Protein AF-A0A368Z0M5-F1 (afdb_monomer)

Solvent-accessible surface area (backbone atoms only — not comparable to full-atom values): 7462 Å² total; per-residue (Å²): 125,70,68,62,60,53,53,53,51,53,52,51,50,52,51,50,52,51,49,65,53,48,52,58,53,52,51,50,51,52,52,53,52,49,54,53,50,54,50,50,56,51,53,51,51,53,48,53,52,48,49,52,54,50,53,50,49,50,53,33,58,79,66,77,46,91,76,70,49,65,49,74,48,74,83,47,103,89,42,45,30,50,32,40,46,48,77,50,71,60,94,88,40,57,28,38,40,39,37,36,32,38,79,51,68,77,20,41,34,40,40,37,33,27,34,66,90,77,69,44,76,76,46,77,47,80,46,78,43,68,79,77,128

Structure (mmCIF, N/CA/C/O backbone):
data_AF-A0A368Z0M5-F1
#
_entry.id   AF-A0A368Z0M5-F1
#
loop_
_atom_site.group_PDB
_atom_site.id
_atom_site.type_symbol
_atom_site.label_atom_id
_atom_site.label_alt_id
_atom_site.label_comp_id
_atom_site.label_asym_id
_atom_site.label_entity_id
_atom_site.label_seq_id
_atom_site.pdbx_PDB_ins_code
_atom_site.Cartn_x
_atom_site.Cartn_y
_atom_site.Cartn_z
_atom_site.occupancy
_atom_site.B_iso_or_equiv
_atom_site.auth_seq_id
_atom_site.auth_comp_id
_atom_site.auth_asym_id
_atom_site.auth_atom_id
_atom_site.pdbx_PDB_model_num
ATOM 1 N N . MET A 1 1 ? 28.189 7.646 -65.356 1.00 50.59 1 MET A N 1
ATOM 2 C CA . MET A 1 1 ? 27.687 6.547 -64.498 1.00 50.59 1 MET A CA 1
ATOM 3 C C . MET A 1 1 ? 28.104 6.630 -63.019 1.00 50.59 1 MET A C 1
ATOM 5 O O . MET A 1 1 ? 27.429 6.022 -62.208 1.00 50.59 1 MET A O 1
ATOM 9 N N . HIS A 1 2 ? 29.118 7.406 -62.601 1.00 53.22 2 HIS A N 1
ATOM 10 C CA . HIS A 1 2 ? 29.556 7.427 -61.185 1.00 53.22 2 HIS A CA 1
ATOM 11 C C . HIS A 1 2 ? 28.715 8.249 -60.190 1.00 53.22 2 HIS A C 1
ATOM 13 O O . HIS A 1 2 ? 28.791 7.988 -58.994 1.00 53.22 2 HIS A O 1
ATOM 19 N N . ARG A 1 3 ? 27.880 9.202 -60.633 1.00 57.91 3 ARG A N 1
ATOM 20 C CA . ARG A 1 3 ? 27.069 10.015 -59.700 1.00 57.91 3 ARG A CA 1
ATOM 21 C C . ARG A 1 3 ? 26.007 9.195 -58.954 1.00 57.91 3 ARG A C 1
ATOM 23 O O . ARG A 1 3 ? 25.808 9.423 -57.771 1.00 57.91 3 ARG A O 1
ATOM 30 N N . GLN A 1 4 ? 25.371 8.220 -59.608 1.00 63.19 4 GLN A N 1
ATOM 31 C CA . GLN A 1 4 ? 24.288 7.424 -59.007 1.00 63.19 4 GLN A CA 1
ATOM 32 C C . GLN A 1 4 ? 24.765 6.533 -57.850 1.00 63.19 4 GLN A C 1
ATOM 34 O O . GLN A 1 4 ? 24.078 6.438 -56.839 1.00 63.19 4 GLN A O 1
ATOM 39 N N . TYR A 1 5 ? 25.967 5.957 -57.946 1.00 68.12 5 TYR A N 1
ATOM 40 C CA . TYR A 1 5 ? 26.545 5.143 -56.869 1.00 68.12 5 TYR A CA 1
ATOM 41 C C . TYR A 1 5 ? 26.839 5.962 -55.603 1.00 68.12 5 TYR A C 1
ATOM 43 O O . TYR A 1 5 ? 26.616 5.473 -54.499 1.00 68.12 5 TYR A O 1
ATOM 51 N N . GLY A 1 6 ? 27.264 7.223 -55.750 1.00 72.44 6 GLY A N 1
ATOM 52 C CA . GLY A 1 6 ? 27.473 8.131 -54.616 1.00 72.44 6 GLY A CA 1
ATOM 53 C C . GLY A 1 6 ? 26.173 8.482 -53.885 1.00 72.44 6 GLY A C 1
ATOM 54 O O . GLY A 1 6 ? 26.139 8.460 -52.658 1.00 72.44 6 GLY A O 1
ATOM 55 N N . TYR A 1 7 ? 25.083 8.725 -54.622 1.00 80.56 7 TYR A N 1
ATOM 56 C CA . TYR A 1 7 ? 23.766 8.973 -54.020 1.00 80.56 7 TYR A CA 1
ATOM 57 C C . TYR A 1 7 ? 23.233 7.759 -53.254 1.00 80.56 7 TYR A C 1
ATOM 59 O O . TYR A 1 7 ? 22.725 7.919 -52.147 1.00 80.56 7 TYR A O 1
ATOM 67 N N . ILE A 1 8 ? 23.395 6.552 -53.803 1.00 84.62 8 ILE A N 1
ATOM 68 C CA . ILE A 1 8 ? 22.998 5.305 -53.130 1.00 84.62 8 ILE A CA 1
ATOM 69 C C . ILE A 1 8 ? 23.793 5.120 -51.829 1.00 84.62 8 ILE A C 1
ATOM 71 O O . ILE A 1 8 ? 23.231 4.737 -50.805 1.00 84.62 8 ILE A O 1
ATOM 75 N N . LEU A 1 9 ? 25.089 5.440 -51.844 1.00 84.12 9 LEU A N 1
ATOM 76 C CA . LEU A 1 9 ? 25.955 5.308 -50.674 1.00 84.12 9 LEU A CA 1
ATOM 77 C C . LEU A 1 9 ? 25.585 6.300 -49.559 1.00 84.12 9 LEU A C 1
ATOM 79 O O . LEU A 1 9 ? 25.481 5.906 -48.399 1.00 84.12 9 LEU A O 1
ATOM 83 N N . ILE A 1 10 ? 25.315 7.561 -49.913 1.00 88.00 10 ILE A N 1
ATOM 84 C CA . ILE A 1 10 ? 24.862 8.595 -48.968 1.00 88.00 10 ILE A CA 1
ATOM 85 C C . ILE A 1 10 ? 23.501 8.222 -48.368 1.00 88.00 10 ILE A C 1
ATOM 87 O O . ILE A 1 10 ? 23.299 8.353 -47.162 1.00 88.00 10 ILE A O 1
ATOM 91 N N . PHE A 1 11 ? 22.577 7.723 -49.191 1.00 89.38 11 PHE A N 1
ATOM 92 C CA . PHE A 1 11 ? 21.252 7.309 -48.738 1.00 89.38 11 PHE A CA 1
ATOM 93 C C . PHE A 1 11 ? 21.323 6.128 -47.761 1.00 89.38 11 PHE A C 1
ATOM 95 O O . PHE A 1 11 ? 20.697 6.161 -46.703 1.00 89.38 11 PHE A O 1
ATOM 102 N N . ASN A 1 12 ? 22.156 5.126 -48.057 1.00 89.25 12 ASN A N 1
ATOM 103 C CA . ASN A 1 12 ? 22.379 3.999 -47.154 1.00 89.25 12 ASN A CA 1
ATOM 104 C C . ASN A 1 12 ? 23.042 4.431 -45.841 1.00 89.25 12 ASN A C 1
ATOM 106 O O . ASN A 1 12 ? 22.636 3.960 -44.782 1.00 89.25 12 ASN A O 1
ATOM 110 N N . MET A 1 13 ? 24.012 5.352 -45.877 1.00 88.38 13 MET A N 1
ATOM 111 C CA . MET A 1 13 ? 24.599 5.909 -44.654 1.00 88.38 13 MET A CA 1
ATOM 112 C C . MET A 1 13 ? 23.560 6.643 -43.807 1.00 88.38 13 MET A C 1
ATOM 114 O O . MET A 1 13 ? 23.492 6.401 -42.606 1.00 88.38 13 MET A O 1
ATOM 118 N N . LEU A 1 14 ? 22.714 7.475 -44.422 1.00 90.06 14 LEU A N 1
ATOM 119 C CA . LEU A 1 14 ? 21.628 8.156 -43.717 1.00 90.06 14 LEU A CA 1
ATOM 120 C C . LEU A 1 14 ? 20.680 7.161 -43.049 1.00 90.06 14 LEU A C 1
ATOM 122 O O . LEU A 1 14 ? 20.372 7.325 -41.872 1.00 90.06 14 LEU A O 1
ATOM 126 N N . ILE A 1 15 ? 20.265 6.110 -43.761 1.00 89.56 15 ILE A N 1
ATOM 127 C CA . ILE A 1 15 ? 19.397 5.065 -43.204 1.00 89.56 15 ILE A CA 1
ATOM 128 C C . ILE A 1 15 ? 20.078 4.351 -42.036 1.00 89.56 15 ILE A C 1
ATOM 130 O O . ILE A 1 15 ? 19.459 4.183 -40.988 1.00 89.56 15 ILE A O 1
ATOM 134 N N . ILE A 1 16 ? 21.345 3.953 -42.180 1.00 90.62 16 ILE A N 1
ATOM 135 C CA . ILE A 1 16 ? 22.084 3.252 -41.121 1.00 90.62 16 ILE A CA 1
ATOM 136 C C . ILE A 1 16 ? 22.252 4.154 -39.893 1.00 90.62 16 ILE A C 1
ATOM 138 O O . ILE A 1 16 ? 22.058 3.691 -38.772 1.00 90.62 16 ILE A O 1
ATOM 142 N N . SER A 1 17 ? 22.547 5.442 -40.078 1.00 88.94 17 SER A N 1
ATOM 143 C CA . SER A 1 17 ? 22.624 6.410 -38.980 1.00 88.94 17 SER A CA 1
ATOM 144 C C . SER A 1 17 ? 21.270 6.623 -38.301 1.00 88.94 17 SER A C 1
ATOM 146 O O . SER A 1 17 ? 21.202 6.638 -37.073 1.00 88.94 17 SER A O 1
ATOM 148 N N . LEU A 1 18 ? 20.183 6.725 -39.072 1.00 87.25 18 LEU A N 1
ATOM 149 C CA . LEU A 1 18 ? 18.823 6.820 -38.538 1.00 87.25 18 LEU A CA 1
ATOM 150 C C . LEU A 1 18 ? 18.457 5.577 -37.724 1.00 87.25 18 LEU A C 1
ATOM 152 O O . LEU A 1 18 ? 17.999 5.710 -36.593 1.00 87.25 18 LEU A O 1
ATOM 156 N N . LEU A 1 19 ? 18.719 4.378 -38.246 1.00 90.00 19 LEU A N 1
ATOM 157 C CA . LEU A 1 19 ? 18.493 3.122 -37.528 1.00 90.00 19 LEU A CA 1
ATOM 158 C C . LEU A 1 19 ? 19.359 3.028 -36.265 1.00 90.00 19 LEU A C 1
ATOM 160 O O . LEU A 1 19 ? 18.863 2.638 -35.208 1.00 90.00 19 LEU A O 1
ATOM 164 N N . GLY A 1 20 ? 20.624 3.443 -36.355 1.00 88.44 20 GLY A N 1
ATOM 165 C CA . GLY A 1 20 ? 21.572 3.446 -35.243 1.00 88.44 20 GLY A CA 1
ATOM 166 C C . GLY A 1 20 ? 21.165 4.359 -34.085 1.00 88.44 20 GLY A C 1
ATOM 167 O O . GLY A 1 20 ? 21.506 4.065 -32.946 1.00 88.44 20 GLY A O 1
ATOM 168 N N . ILE A 1 21 ? 20.403 5.423 -34.347 1.00 89.69 21 ILE A N 1
ATOM 169 C CA . ILE A 1 21 ? 19.855 6.312 -33.310 1.00 89.69 21 ILE A CA 1
ATOM 170 C C . ILE A 1 21 ? 18.486 5.814 -32.834 1.00 89.69 21 ILE A C 1
ATOM 172 O O . ILE A 1 21 ? 18.199 5.812 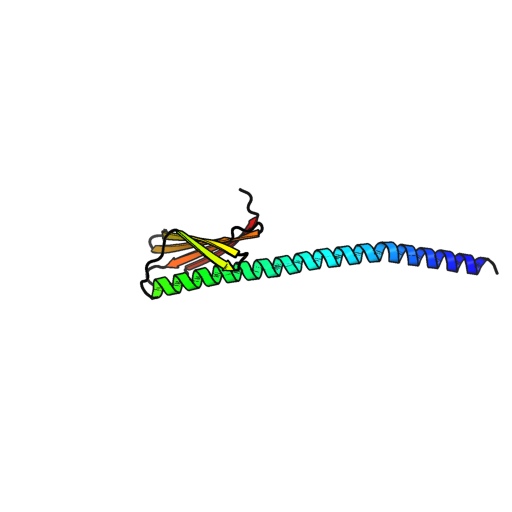-31.637 1.00 89.69 21 ILE A O 1
ATOM 176 N N . PHE A 1 22 ? 17.635 5.365 -33.756 1.00 93.25 22 PHE A N 1
ATOM 177 C CA . PHE A 1 22 ? 16.252 5.016 -33.446 1.00 93.25 22 PHE A CA 1
ATOM 178 C C . PHE A 1 22 ? 16.140 3.742 -32.600 1.00 93.25 22 PHE A C 1
ATOM 180 O O . PHE A 1 22 ? 15.327 3.689 -31.678 1.00 93.25 22 PHE A O 1
ATOM 187 N N . ILE A 1 23 ? 16.979 2.732 -32.860 1.00 88.44 23 ILE A N 1
ATOM 188 C CA . ILE A 1 23 ? 16.951 1.460 -32.122 1.00 88.44 23 ILE A CA 1
ATOM 189 C C . ILE A 1 23 ?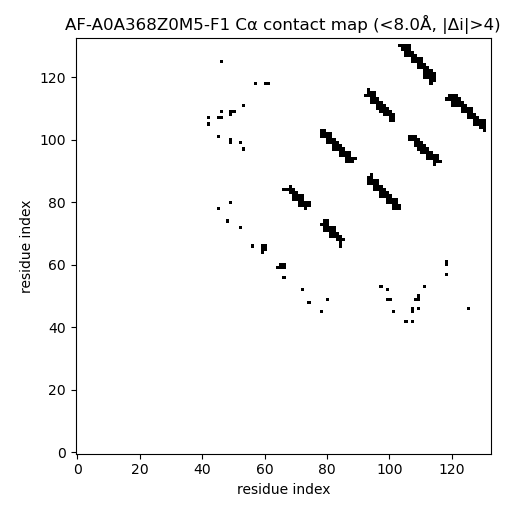 17.284 1.661 -30.628 1.00 88.44 23 ILE A C 1
ATOM 191 O O . ILE A 1 23 ? 16.487 1.220 -29.796 1.00 88.44 23 ILE A O 1
ATOM 195 N N . PRO A 1 24 ? 18.380 2.350 -30.239 1.00 90.06 24 PRO A N 1
ATOM 196 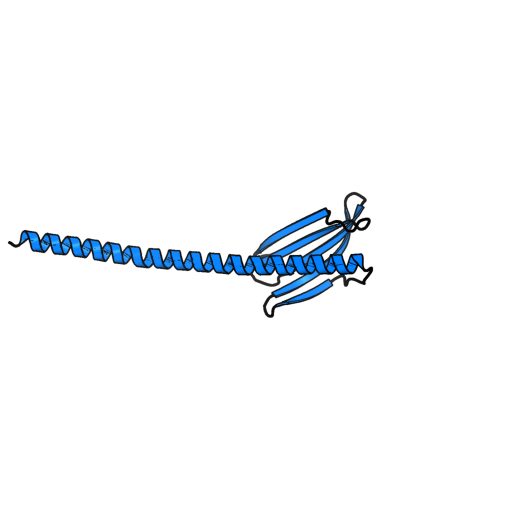C CA . PRO A 1 24 ? 18.657 2.646 -28.832 1.00 90.06 24 PRO A CA 1
ATOM 197 C C . PRO A 1 24 ? 17.557 3.456 -28.146 1.00 90.06 24 PRO A C 1
ATOM 199 O O . PRO A 1 24 ? 17.204 3.160 -27.005 1.00 90.06 24 PRO A O 1
ATOM 202 N N . VAL A 1 25 ? 16.984 4.446 -28.837 1.00 91.44 25 VAL A N 1
ATOM 203 C CA . VAL A 1 25 ? 15.893 5.272 -28.293 1.00 91.44 25 VAL A CA 1
ATOM 204 C C . VAL A 1 25 ? 14.647 4.424 -28.032 1.00 91.44 25 VAL A C 1
ATOM 206 O O . VAL A 1 25 ? 14.044 4.516 -26.962 1.00 91.44 25 VAL A O 1
ATOM 209 N N . LEU A 1 26 ? 14.286 3.543 -28.968 1.00 91.81 26 LEU A N 1
ATOM 210 C CA . LEU A 1 26 ? 13.155 2.633 -28.805 1.00 91.81 26 LEU A CA 1
ATOM 211 C C . LEU A 1 26 ? 13.388 1.646 -27.650 1.00 91.81 26 LEU A C 1
ATOM 213 O O . LEU A 1 26 ? 12.485 1.409 -26.845 1.00 91.81 26 LEU A O 1
ATOM 217 N N . ALA A 1 27 ? 14.606 1.110 -27.529 1.00 89.94 27 ALA A N 1
ATOM 218 C CA . ALA A 1 27 ? 14.982 0.215 -26.439 1.00 89.94 27 ALA A CA 1
ATOM 219 C C . ALA A 1 27 ? 14.887 0.907 -25.067 1.00 89.94 27 ALA A C 1
ATOM 221 O O . ALA A 1 27 ? 14.330 0.333 -24.130 1.00 89.94 27 ALA A O 1
ATOM 222 N N . GLN A 1 28 ? 15.361 2.153 -24.956 1.00 89.69 28 GLN A N 1
ATOM 223 C CA . GLN A 1 28 ? 15.236 2.947 -23.731 1.00 89.69 28 GLN A CA 1
ATOM 224 C C . GLN A 1 28 ? 13.773 3.217 -23.370 1.00 89.69 28 GLN A C 1
ATOM 226 O O . GLN A 1 28 ? 13.389 3.035 -22.215 1.00 89.69 28 GLN A O 1
ATOM 231 N N . ASN A 1 29 ? 12.941 3.588 -24.345 1.00 91.19 29 ASN A N 1
ATOM 232 C CA . ASN A 1 29 ? 11.521 3.839 -24.106 1.00 91.19 29 ASN A CA 1
ATOM 233 C C . ASN A 1 29 ? 10.803 2.574 -23.600 1.00 91.19 29 ASN A C 1
ATOM 235 O O . ASN A 1 29 ? 10.093 2.610 -22.596 1.00 91.19 29 ASN A O 1
ATOM 239 N N . ASN A 1 30 ? 11.055 1.424 -24.231 1.00 89.31 30 ASN A N 1
ATOM 240 C CA . ASN A 1 30 ? 10.490 0.145 -23.794 1.00 89.31 30 ASN A CA 1
ATOM 241 C C . ASN A 1 30 ? 10.948 -0.244 -22.384 1.00 89.31 30 ASN A C 1
ATOM 243 O O . ASN A 1 30 ? 10.135 -0.703 -21.583 1.00 89.31 30 ASN A O 1
ATOM 247 N N . TYR A 1 31 ? 12.223 -0.023 -22.054 1.00 90.00 31 TYR A N 1
ATOM 248 C CA . TYR A 1 31 ? 12.742 -0.277 -20.711 1.00 90.00 31 TYR A CA 1
ATOM 249 C C . TYR A 1 31 ? 12.057 0.599 -19.652 1.00 90.00 31 TYR A C 1
ATOM 251 O O . TYR A 1 31 ? 11.621 0.089 -18.619 1.00 90.00 31 TYR A O 1
ATOM 259 N N . ILE A 1 32 ? 11.904 1.900 -19.917 1.00 87.81 32 ILE A N 1
ATOM 260 C CA . ILE A 1 32 ? 11.206 2.828 -19.016 1.00 87.81 32 ILE A CA 1
ATOM 261 C C . ILE A 1 32 ? 9.750 2.390 -18.829 1.00 87.81 32 ILE A C 1
ATOM 263 O O . ILE A 1 32 ? 9.285 2.272 -17.695 1.00 87.81 32 ILE A O 1
ATOM 267 N N . ASN A 1 33 ? 9.046 2.079 -19.919 1.00 83.62 33 ASN A N 1
ATOM 268 C CA . ASN A 1 33 ? 7.653 1.636 -19.864 1.00 83.62 33 ASN A CA 1
ATOM 269 C C . ASN A 1 33 ? 7.491 0.333 -19.076 1.00 83.62 33 ASN A C 1
ATOM 271 O O . ASN A 1 33 ? 6.567 0.213 -18.271 1.00 83.62 33 ASN A O 1
ATOM 275 N N . TYR A 1 34 ? 8.414 -0.616 -19.242 1.00 85.25 34 TYR A N 1
ATOM 276 C CA . TYR A 1 34 ? 8.426 -1.848 -18.462 1.00 85.25 34 TYR A CA 1
ATOM 277 C C . TYR A 1 34 ? 8.595 -1.575 -16.961 1.00 85.25 34 TYR A C 1
ATOM 279 O O . TYR A 1 34 ? 7.829 -2.096 -16.150 1.00 85.25 34 TYR A O 1
ATOM 287 N N . GLN A 1 35 ? 9.547 -0.716 -16.581 1.00 78.00 35 GLN A N 1
ATOM 288 C CA . GLN A 1 35 ? 9.751 -0.351 -15.176 1.00 78.00 35 GLN A CA 1
ATOM 289 C C . GLN A 1 35 ? 8.528 0.362 -14.586 1.00 78.00 35 GLN A C 1
ATOM 291 O O . GLN A 1 35 ? 8.109 0.056 -13.470 1.00 78.00 35 GLN A O 1
ATOM 296 N N . LEU A 1 36 ? 7.906 1.267 -15.346 1.00 72.69 36 LEU A N 1
ATOM 297 C CA . LEU A 1 36 ? 6.675 1.944 -14.935 1.00 72.69 36 LEU A CA 1
ATOM 298 C C . LEU A 1 36 ? 5.519 0.959 -14.735 1.00 72.69 36 LEU A C 1
ATOM 300 O O . LEU A 1 36 ? 4.813 1.054 -13.731 1.00 72.69 36 LEU A O 1
ATOM 304 N N . SER A 1 37 ? 5.335 0.008 -15.654 1.00 75.44 37 SER A N 1
ATOM 305 C CA . SER A 1 37 ? 4.302 -1.028 -15.534 1.00 75.44 37 SER A CA 1
ATOM 306 C C . SER A 1 37 ? 4.529 -1.888 -14.295 1.00 75.44 37 SER A C 1
ATOM 308 O O . SER A 1 37 ? 3.633 -2.035 -13.469 1.00 75.44 37 SER A O 1
ATOM 310 N N . LYS A 1 38 ? 5.758 -2.378 -14.105 1.00 74.31 38 LYS A N 1
ATOM 311 C CA . LYS A 1 38 ? 6.121 -3.192 -12.943 1.00 74.31 38 LYS A CA 1
ATOM 312 C C . LYS A 1 38 ? 5.863 -2.454 -11.627 1.00 74.31 38 LYS A C 1
ATOM 314 O O . LYS A 1 38 ? 5.333 -3.042 -10.687 1.00 74.31 38 LYS A O 1
ATOM 319 N N . ASN A 1 39 ? 6.205 -1.168 -11.561 1.00 72.25 39 ASN A N 1
ATOM 320 C CA . ASN A 1 39 ? 5.957 -0.353 -10.375 1.00 72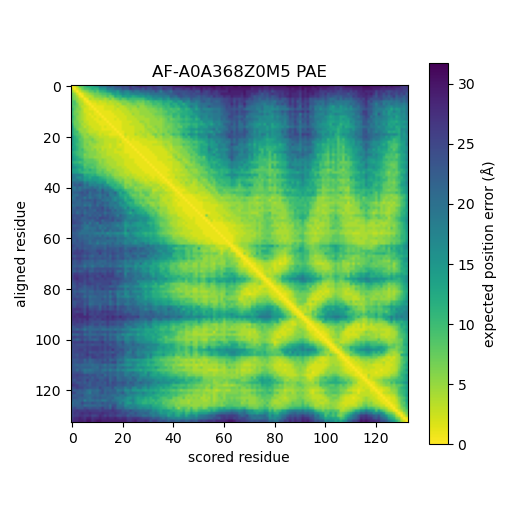.25 39 ASN A CA 1
ATOM 321 C C . ASN A 1 39 ? 4.458 -0.163 -10.114 1.00 72.25 39 ASN A C 1
ATOM 323 O O . ASN A 1 39 ? 4.039 -0.257 -8.963 1.00 72.25 39 ASN A O 1
ATOM 327 N N . LYS A 1 40 ? 3.640 0.035 -11.158 1.00 74.62 40 LYS A N 1
ATOM 328 C CA . LYS A 1 40 ? 2.176 0.105 -11.018 1.00 74.62 40 LYS A CA 1
ATOM 329 C C . LYS A 1 40 ? 1.601 -1.182 -10.430 1.00 74.62 40 LYS A C 1
ATOM 331 O O . LYS A 1 40 ? 0.813 -1.098 -9.492 1.00 74.62 40 LYS A O 1
ATOM 336 N N . ASP A 1 41 ? 2.030 -2.343 -10.918 1.00 75.00 41 ASP A N 1
ATOM 337 C CA . ASP A 1 41 ? 1.534 -3.643 -10.445 1.00 75.00 41 ASP A CA 1
ATOM 338 C C . ASP A 1 41 ? 1.949 -3.939 -9.000 1.00 75.00 41 ASP A C 1
ATOM 340 O O . ASP A 1 41 ? 1.205 -4.554 -8.236 1.00 75.00 41 ASP A O 1
ATOM 344 N N . ILE A 1 42 ? 3.154 -3.520 -8.603 1.00 71.50 42 ILE A N 1
ATOM 345 C CA . ILE A 1 42 ? 3.602 -3.614 -7.208 1.00 71.50 42 ILE A CA 1
ATOM 346 C C . ILE A 1 42 ? 2.736 -2.704 -6.336 1.00 71.50 42 ILE A C 1
ATOM 348 O O . ILE A 1 42 ? 2.139 -3.173 -5.373 1.00 71.50 42 ILE A O 1
ATOM 352 N N . SER A 1 43 ? 2.578 -1.435 -6.713 1.00 68.62 43 SER A N 1
ATOM 353 C CA . SER A 1 43 ? 1.787 -0.487 -5.927 1.00 68.62 43 SER A CA 1
ATOM 354 C C . SER A 1 43 ? 0.301 -0.845 -5.849 1.00 68.62 43 SER A C 1
ATOM 356 O O . SER A 1 43 ? -0.345 -0.521 -4.856 1.00 68.62 43 SER A O 1
ATOM 358 N N . ALA A 1 44 ? -0.266 -1.479 -6.878 1.00 75.31 44 ALA A N 1
ATOM 359 C CA . ALA A 1 44 ? -1.642 -1.968 -6.845 1.00 75.31 44 ALA A CA 1
ATOM 360 C C . ALA A 1 44 ? -1.807 -3.094 -5.813 1.00 75.31 44 ALA A C 1
ATOM 362 O O . ALA A 1 44 ? -2.733 -3.049 -5.006 1.00 75.31 44 ALA A O 1
ATOM 363 N N . ARG A 1 45 ? -0.869 -4.050 -5.782 1.00 75.44 45 ARG A N 1
ATOM 364 C CA . ARG A 1 45 ? -0.855 -5.135 -4.789 1.00 75.44 45 ARG A CA 1
ATOM 365 C C . ARG A 1 45 ? -0.676 -4.622 -3.364 1.00 75.44 45 ARG A C 1
ATOM 367 O O . ARG A 1 45 ? -1.351 -5.096 -2.462 1.00 75.44 45 ARG A O 1
ATOM 374 N N . GLU A 1 46 ? 0.192 -3.634 -3.162 1.00 72.44 46 GLU A N 1
ATOM 375 C CA . GLU A 1 46 ? 0.403 -3.026 -1.842 1.00 72.44 46 GLU A CA 1
ATOM 376 C C . GLU A 1 46 ? -0.841 -2.283 -1.338 1.00 72.44 46 GLU A C 1
ATOM 378 O O . GLU A 1 46 ? -1.177 -2.392 -0.160 1.00 72.44 46 GLU A O 1
ATOM 383 N N . ILE A 1 47 ? -1.555 -1.574 -2.223 1.00 76.50 47 ILE A N 1
ATOM 384 C CA . ILE A 1 47 ? -2.839 -0.953 -1.872 1.00 76.50 47 ILE A CA 1
ATOM 385 C C . ILE A 1 47 ? -3.856 -2.020 -1.485 1.00 76.50 47 ILE A C 1
ATOM 387 O O . ILE A 1 47 ? -4.436 -1.922 -0.411 1.00 76.50 47 ILE A O 1
ATOM 391 N N . GLN A 1 48 ? -4.038 -3.046 -2.317 1.00 78.56 48 GLN A N 1
ATOM 392 C CA . GLN A 1 48 ? -5.004 -4.112 -2.043 1.00 78.56 48 GLN A CA 1
ATOM 393 C C . GLN A 1 48 ? -4.706 -4.831 -0.723 1.00 78.56 48 GLN A C 1
ATOM 395 O O . GLN A 1 48 ? -5.620 -5.107 0.045 1.00 78.56 48 GLN A O 1
ATOM 400 N N . ALA A 1 49 ? -3.430 -5.083 -0.423 1.00 74.56 49 ALA A N 1
ATOM 401 C CA . ALA A 1 49 ? -3.015 -5.673 0.844 1.00 74.56 49 ALA A CA 1
ATOM 402 C C . ALA A 1 49 ? -3.375 -4.778 2.044 1.00 74.56 49 ALA A C 1
ATOM 404 O O . ALA A 1 49 ? -3.908 -5.264 3.041 1.00 74.56 49 ALA A O 1
ATOM 405 N N . ALA A 1 50 ? -3.118 -3.470 1.947 1.00 73.81 50 ALA A N 1
ATOM 406 C CA . ALA A 1 50 ? -3.472 -2.524 3.001 1.00 73.81 50 ALA A CA 1
ATOM 407 C C . ALA A 1 50 ? -4.996 -2.391 3.172 1.00 73.81 50 ALA A C 1
ATOM 409 O O . ALA A 1 50 ? -5.484 -2.318 4.298 1.00 73.81 50 ALA A O 1
ATOM 410 N N . GLU A 1 51 ? -5.751 -2.387 2.072 1.00 77.25 51 GLU A N 1
ATOM 411 C CA . GLU A 1 51 ? -7.216 -2.352 2.089 1.00 77.25 51 GLU A CA 1
ATOM 412 C C . GLU A 1 51 ? -7.810 -3.607 2.724 1.00 77.25 51 GLU A C 1
ATOM 414 O O . GLU A 1 51 ? -8.629 -3.474 3.630 1.00 77.25 51 GLU A O 1
ATOM 419 N N . GLY A 1 52 ? -7.330 -4.795 2.348 1.00 76.12 52 GLY A N 1
ATOM 420 C CA . GLY A 1 52 ? -7.746 -6.052 2.972 1.00 76.12 52 GLY A CA 1
ATOM 421 C C . GLY A 1 52 ? -7.441 -6.096 4.473 1.00 76.12 52 GLY A C 1
ATOM 422 O O . GLY A 1 52 ? -8.252 -6.583 5.255 1.00 76.12 52 GLY A O 1
ATOM 423 N N . GLY A 1 53 ? -6.317 -5.513 4.909 1.00 73.69 53 GLY A N 1
ATOM 424 C CA . GLY A 1 53 ? -6.020 -5.341 6.336 1.00 73.69 53 GLY A CA 1
ATOM 425 C C . GLY A 1 53 ? -7.022 -4.429 7.058 1.00 73.69 53 GLY A C 1
ATOM 426 O O . GLY A 1 53 ? -7.397 -4.704 8.196 1.00 73.69 53 GLY A O 1
ATOM 427 N N . GLY A 1 54 ? -7.487 -3.366 6.394 1.00 75.62 54 GLY A N 1
ATOM 428 C CA . GLY A 1 54 ? -8.519 -2.472 6.928 1.00 75.62 54 GLY A CA 1
ATOM 429 C C . GLY A 1 54 ? -9.891 -3.139 7.023 1.00 75.62 54 GLY A C 1
ATOM 430 O O . GLY A 1 54 ? -10.559 -3.012 8.046 1.00 75.62 54 GLY A O 1
ATOM 431 N N . GLU A 1 55 ? -10.287 -3.891 5.995 1.00 80.25 55 GLU A N 1
ATOM 432 C CA . GLU A 1 55 ? -11.527 -4.681 6.002 1.00 80.25 55 GLU A CA 1
ATOM 433 C C . GLU A 1 55 ? -11.511 -5.754 7.094 1.00 80.25 55 GLU A C 1
ATOM 435 O O . GLU A 1 55 ? -12.504 -5.938 7.793 1.00 80.25 55 GLU A O 1
ATOM 440 N N . TYR A 1 56 ? -10.370 -6.414 7.304 1.00 79.19 56 TYR A N 1
ATOM 441 C CA . TYR A 1 56 ? -10.215 -7.386 8.382 1.00 79.19 56 TYR A CA 1
ATOM 442 C C . TYR A 1 56 ? -10.420 -6.756 9.765 1.00 79.19 56 TYR A C 1
ATOM 444 O O . TYR A 1 56 ? -11.099 -7.331 1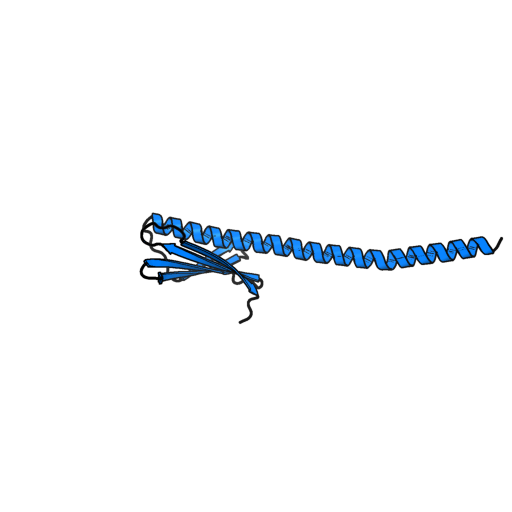0.611 1.00 79.19 56 TYR A O 1
ATOM 452 N N . ILE A 1 57 ? -9.888 -5.554 9.996 1.00 79.06 57 ILE A N 1
ATOM 453 C CA . ILE A 1 57 ? -10.133 -4.835 11.251 1.00 79.06 57 ILE A CA 1
ATOM 454 C C . ILE A 1 57 ? -11.592 -4.447 11.411 1.00 79.06 57 ILE A C 1
ATOM 456 O O . ILE A 1 57 ? -12.124 -4.578 12.509 1.00 79.06 57 ILE A O 1
ATOM 460 N N . LEU A 1 58 ? -12.236 -3.983 10.342 1.00 81.25 58 LEU A N 1
ATOM 461 C CA . LEU A 1 58 ? -13.656 -3.660 10.385 1.00 81.25 58 LEU A CA 1
ATOM 462 C C . LEU A 1 58 ? -14.469 -4.889 10.807 1.00 81.25 58 LEU A C 1
ATOM 464 O O . LEU A 1 58 ? -15.275 -4.803 11.724 1.00 81.25 58 LEU A O 1
ATOM 468 N N . TYR A 1 59 ? -14.168 -6.044 10.212 1.00 84.88 59 TYR A N 1
ATOM 469 C CA . TYR A 1 59 ? -14.771 -7.316 10.588 1.00 84.88 59 TYR A CA 1
ATOM 470 C C . TYR A 1 59 ? -14.526 -7.667 12.065 1.00 84.88 59 TYR A C 1
ATOM 472 O O . TYR A 1 59 ? -15.455 -8.080 12.754 1.00 84.88 59 TYR A O 1
ATOM 480 N N . LEU A 1 60 ? -13.302 -7.495 12.581 1.00 83.88 60 LEU A N 1
ATOM 481 C CA . LEU A 1 60 ? -13.016 -7.749 13.999 1.00 83.88 60 LEU A CA 1
ATOM 482 C C . LEU A 1 60 ? -13.830 -6.829 14.919 1.00 83.88 60 LEU A C 1
ATOM 484 O O . LEU A 1 60 ? -14.377 -7.304 15.911 1.00 83.88 60 LEU A O 1
ATOM 488 N N . LEU A 1 61 ? -13.947 -5.544 14.570 1.00 82.31 61 LEU A N 1
ATOM 489 C CA . LEU A 1 61 ? -14.744 -4.570 15.319 1.00 82.31 61 LEU A CA 1
ATOM 490 C C . LEU A 1 61 ? -16.237 -4.904 15.297 1.00 82.31 61 LEU A C 1
ATOM 492 O O . LEU A 1 61 ? -16.891 -4.817 16.328 1.00 82.31 61 LEU A O 1
ATOM 496 N N . GLU A 1 62 ? -16.778 -5.303 14.145 1.00 84.38 62 GLU A N 1
ATOM 497 C CA . GLU A 1 62 ? -18.190 -5.685 14.009 1.00 84.38 62 GLU A CA 1
ATOM 498 C C . GLU A 1 62 ? -18.555 -6.934 14.824 1.00 84.38 62 GLU A C 1
ATOM 500 O O . GLU A 1 62 ? -19.714 -7.104 15.197 1.00 84.38 62 GLU A O 1
ATOM 505 N N . ASN A 1 63 ? -17.579 -7.800 15.109 1.00 85.75 63 ASN A N 1
ATOM 506 C CA . ASN A 1 63 ? -17.765 -9.027 15.885 1.00 85.75 63 ASN A CA 1
ATOM 507 C C . ASN A 1 63 ? -17.315 -8.899 17.355 1.00 85.75 63 ASN A C 1
ATOM 509 O O . ASN A 1 63 ? -17.205 -9.921 18.032 1.00 85.75 63 ASN A O 1
ATOM 513 N N . ASP A 1 64 ? -17.034 -7.683 17.843 1.00 79.69 64 ASP A N 1
ATOM 514 C CA . ASP A 1 64 ? -16.531 -7.415 19.203 1.00 79.69 64 ASP A CA 1
ATOM 515 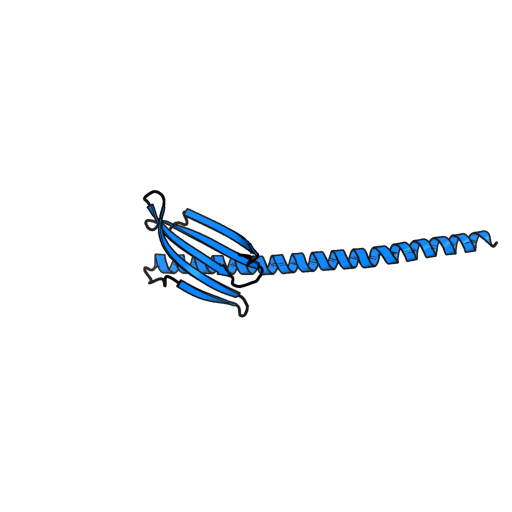C C . ASP A 1 64 ? -15.278 -8.243 19.576 1.00 79.69 64 ASP A C 1
ATOM 517 O O . ASP A 1 64 ? -15.080 -8.657 20.721 1.00 79.69 64 ASP A O 1
ATOM 521 N N . LEU A 1 65 ? -14.403 -8.500 18.598 1.00 81.25 65 LEU A N 1
ATOM 522 C CA . LEU A 1 65 ? -13.162 -9.245 18.801 1.00 81.25 65 LEU A CA 1
ATOM 523 C C . LEU A 1 65 ? -12.021 -8.314 19.228 1.00 81.25 65 LEU A C 1
ATOM 525 O O . LEU A 1 65 ? -11.890 -7.188 18.748 1.00 81.25 65 LEU A O 1
ATOM 529 N N . GLU A 1 66 ? -11.151 -8.800 20.118 1.00 75.75 66 GLU A N 1
ATOM 530 C CA . GLU A 1 66 ? -9.997 -8.028 20.581 1.00 75.75 66 GLU A CA 1
ATOM 531 C C . GLU A 1 66 ? -9.008 -7.744 19.444 1.00 75.75 66 GLU A C 1
ATOM 533 O O . GLU A 1 66 ? -8.546 -8.645 18.739 1.00 75.75 66 GLU A O 1
ATOM 538 N N . ILE A 1 67 ? -8.626 -6.472 19.311 1.00 76.94 67 ILE A N 1
ATOM 539 C CA . ILE A 1 67 ? -7.643 -6.013 18.329 1.00 76.94 67 ILE A CA 1
ATOM 540 C C . ILE A 1 67 ? -6.351 -5.664 19.053 1.00 76.94 67 ILE A C 1
ATOM 542 O O . ILE A 1 67 ? -6.320 -4.818 19.951 1.00 76.94 67 ILE A O 1
ATOM 546 N N . GLN A 1 68 ? -5.254 -6.295 18.640 1.00 78.88 68 GLN A N 1
ATOM 547 C CA . GLN A 1 68 ? -3.934 -5.923 19.130 1.00 78.88 68 GLN A CA 1
ATOM 548 C C . GLN A 1 68 ? -3.575 -4.518 18.644 1.00 78.88 68 GLN A C 1
ATOM 550 O O . GLN A 1 68 ? -3.681 -4.209 17.459 1.00 78.88 68 GLN A O 1
ATOM 555 N N . LYS A 1 69 ? -3.092 -3.670 19.560 1.00 77.94 69 LYS A N 1
ATOM 556 C CA . LYS A 1 69 ? -2.702 -2.289 19.235 1.00 77.94 69 LYS A CA 1
ATOM 557 C C . LYS A 1 69 ? -1.597 -2.201 18.191 1.00 77.94 69 LYS A C 1
ATOM 559 O O . LYS A 1 69 ? -1.576 -1.251 17.426 1.00 77.94 69 LYS A O 1
ATOM 564 N N . ASN A 1 70 ? -0.671 -3.153 18.171 1.00 80.69 70 ASN A N 1
ATOM 565 C CA . ASN A 1 70 ? 0.390 -3.218 17.174 1.00 80.69 70 ASN A CA 1
ATOM 566 C C . ASN A 1 70 ? 0.546 -4.665 16.732 1.00 80.69 70 ASN A C 1
ATOM 568 O O . ASN A 1 70 ? 0.705 -5.545 17.577 1.00 80.69 70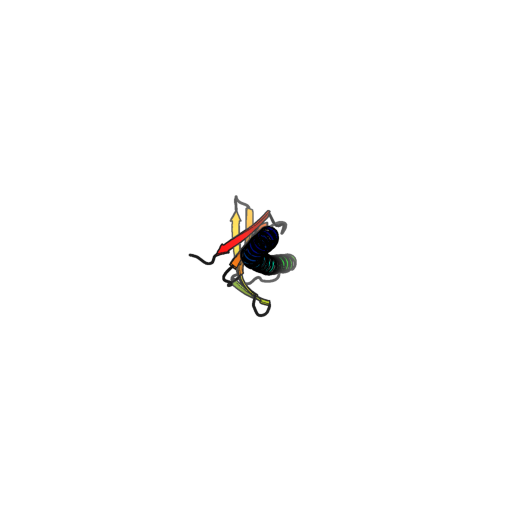 ASN A O 1
ATOM 572 N N . PHE A 1 71 ? 0.527 -4.901 15.428 1.00 79.06 71 PHE A N 1
ATOM 573 C CA . PHE A 1 71 ? 0.725 -6.226 14.859 1.00 79.06 71 PHE A CA 1
ATOM 574 C C . PHE A 1 71 ? 1.373 -6.118 13.483 1.00 79.06 71 PHE A C 1
ATOM 576 O O . PHE A 1 71 ? 1.225 -5.114 12.787 1.00 79.06 71 PHE A O 1
ATOM 583 N N . SER A 1 72 ? 2.093 -7.162 13.085 1.00 78.19 72 SER A N 1
ATOM 584 C CA . SER A 1 72 ? 2.598 -7.291 11.724 1.00 78.19 72 SER A CA 1
ATOM 585 C C . SER A 1 72 ? 1.763 -8.315 10.964 1.00 78.19 72 SER A C 1
ATOM 587 O O . SER A 1 72 ? 1.529 -9.430 11.430 1.00 78.19 72 SER A O 1
ATOM 589 N N . LEU A 1 73 ? 1.286 -7.929 9.784 1.00 73.56 73 LEU A N 1
ATOM 590 C CA . LEU A 1 73 ? 0.536 -8.801 8.891 1.00 73.56 73 LEU A CA 1
ATOM 591 C C . LEU A 1 73 ? 1.421 -9.150 7.696 1.00 73.56 73 LEU A C 1
ATOM 593 O O . LEU A 1 73 ? 1.861 -8.271 6.955 1.00 73.56 73 LEU A O 1
ATOM 597 N N . THR A 1 74 ? 1.680 -10.438 7.491 1.00 74.25 74 THR A N 1
ATOM 598 C CA . THR A 1 74 ? 2.361 -10.910 6.279 1.00 74.25 74 THR A CA 1
ATOM 599 C C . THR A 1 74 ? 1.301 -11.347 5.280 1.00 74.25 74 THR A C 1
ATOM 601 O O . THR A 1 74 ? 0.662 -12.377 5.476 1.00 74.25 74 THR A O 1
ATOM 604 N N . VAL A 1 75 ? 1.089 -10.547 4.235 1.00 69.19 75 VAL A N 1
ATOM 605 C CA . VAL A 1 75 ? 0.060 -10.815 3.210 1.00 69.19 75 VAL A CA 1
ATOM 606 C C . VAL A 1 75 ? 0.618 -11.692 2.088 1.00 69.19 75 VAL A C 1
ATOM 608 O O . VAL A 1 75 ? -0.088 -12.525 1.530 1.00 69.19 75 VAL A O 1
ATOM 611 N N . ASP A 1 76 ? 1.906 -11.536 1.783 1.00 68.31 76 ASP A N 1
ATOM 612 C CA . ASP A 1 76 ? 2.645 -12.335 0.804 1.00 68.31 76 ASP A CA 1
ATOM 613 C C . ASP A 1 76 ? 4.105 -12.469 1.272 1.00 68.31 76 ASP A C 1
ATOM 615 O O . ASP A 1 76 ? 4.563 -11.686 2.105 1.00 68.31 76 ASP A O 1
ATOM 619 N N . LYS A 1 77 ? 4.876 -13.411 0.713 1.00 66.44 77 LYS A N 1
ATOM 620 C CA . LYS A 1 77 ? 6.290 -13.666 1.063 1.00 66.44 77 LYS A CA 1
ATOM 621 C C . LYS A 1 77 ? 7.172 -12.412 1.032 1.00 66.44 77 LYS A C 1
ATOM 623 O O . LYS A 1 77 ? 8.203 -12.383 1.695 1.00 66.44 77 LYS A O 1
ATOM 628 N N . ASN A 1 78 ? 6.769 -11.399 0.265 1.00 66.62 78 ASN A N 1
ATOM 629 C CA . ASN A 1 78 ? 7.506 -10.152 0.073 1.00 66.62 78 ASN A CA 1
ATOM 630 C C . ASN A 1 78 ? 6.771 -8.905 0.604 1.00 66.62 78 ASN A C 1
ATOM 632 O O . ASN A 1 78 ? 7.286 -7.801 0.434 1.00 66.62 78 ASN A O 1
ATOM 636 N N . ILE A 1 79 ? 5.574 -9.050 1.188 1.00 68.44 79 ILE A N 1
ATOM 637 C CA . ILE A 1 79 ? 4.754 -7.927 1.666 1.00 68.44 79 ILE A CA 1
ATOM 638 C C . ILE A 1 79 ? 4.459 -8.134 3.149 1.00 68.44 79 ILE A C 1
ATOM 640 O O . ILE A 1 79 ? 3.601 -8.939 3.523 1.00 68.44 79 ILE A O 1
ATOM 644 N N . SER A 1 80 ? 5.169 -7.372 3.978 1.00 73.38 80 SER A N 1
ATOM 645 C CA . SER A 1 80 ? 4.917 -7.256 5.409 1.00 73.38 80 SER A CA 1
ATOM 646 C C . SER A 1 80 ? 4.369 -5.867 5.723 1.00 73.38 80 SER A C 1
ATOM 648 O O . SER A 1 80 ? 4.970 -4.842 5.393 1.00 73.38 80 SER A O 1
ATOM 650 N N . LEU A 1 81 ? 3.197 -5.845 6.346 1.00 74.56 81 LEU A N 1
ATOM 651 C CA . LEU A 1 81 ? 2.542 -4.634 6.809 1.00 74.56 81 LEU A CA 1
ATOM 652 C C . LEU A 1 81 ? 2.764 -4.507 8.311 1.00 74.56 81 LEU A C 1
ATOM 654 O O . LEU A 1 81 ? 2.359 -5.386 9.067 1.00 74.56 81 LEU A O 1
ATOM 658 N N . ASP A 1 82 ? 3.374 -3.408 8.734 1.00 81.12 82 ASP A N 1
ATOM 659 C CA . ASP A 1 82 ? 3.410 -3.010 10.135 1.00 81.12 82 ASP A CA 1
ATOM 660 C C . ASP A 1 82 ? 2.165 -2.175 10.412 1.00 81.12 82 ASP A C 1
ATOM 662 O O . ASP A 1 82 ? 1.971 -1.110 9.812 1.00 81.12 82 ASP A O 1
ATOM 666 N N . CYS A 1 83 ? 1.305 -2.683 11.285 1.00 80.44 83 CYS A N 1
ATOM 667 C CA . CYS A 1 83 ? -0.005 -2.122 11.537 1.00 80.44 83 CYS A CA 1
ATOM 668 C C . CYS A 1 83 ? -0.138 -1.673 12.990 1.00 80.44 83 CYS A C 1
ATOM 670 O O . CYS A 1 83 ? 0.268 -2.375 13.917 1.00 80.44 83 CYS A O 1
ATOM 672 N N . SER A 1 84 ? -0.719 -0.493 13.179 1.00 82.38 84 SER A N 1
ATOM 673 C CA . SER A 1 84 ? -1.076 0.045 14.480 1.00 82.38 84 SER A CA 1
ATOM 674 C C . SER A 1 84 ? -2.537 0.463 14.520 1.00 82.38 84 SER A C 1
ATOM 676 O O . SER A 1 84 ? -3.106 0.974 13.552 1.00 82.38 84 SER A O 1
ATOM 678 N N . PHE A 1 85 ? -3.138 0.211 15.669 1.00 81.88 85 PHE A N 1
ATOM 679 C CA . PHE A 1 85 ? -4.517 0.494 15.987 1.00 81.88 85 PHE A CA 1
ATOM 680 C C . PHE A 1 85 ? -4.552 1.330 17.259 1.00 81.88 85 PHE A C 1
ATOM 682 O O . PHE A 1 85 ? -4.016 0.931 18.297 1.00 81.88 85 PHE A O 1
ATOM 689 N N . ASP A 1 86 ? -5.183 2.492 17.164 1.00 81.62 86 ASP A N 1
ATOM 690 C CA . ASP A 1 86 ? -5.340 3.410 18.281 1.00 81.62 86 ASP A CA 1
ATOM 691 C C . ASP A 1 86 ? -6.787 3.887 18.396 1.00 81.62 86 ASP A C 1
ATOM 693 O O . ASP A 1 86 ? -7.552 3.860 17.430 1.00 81.62 86 ASP A O 1
ATOM 697 N N . SER A 1 87 ? -7.162 4.329 19.589 1.00 79.44 87 SER A N 1
ATOM 698 C CA . SER A 1 87 ? -8.453 4.957 19.841 1.00 79.44 87 SER A CA 1
ATOM 699 C C . SER A 1 87 ? -8.225 6.405 20.238 1.00 79.44 87 SER A C 1
ATOM 701 O O . SER A 1 87 ? -7.556 6.656 21.238 1.00 79.44 87 SER A O 1
ATOM 703 N N . ASP A 1 88 ? -8.807 7.336 19.494 1.00 80.94 88 ASP A N 1
ATOM 704 C CA . ASP A 1 88 ? -8.623 8.770 19.714 1.00 80.94 88 ASP A CA 1
ATOM 705 C C . ASP A 1 88 ? -9.978 9.491 19.730 1.00 80.94 88 ASP A C 1
ATOM 707 O O . ASP A 1 88 ? -11.011 8.913 19.381 1.00 80.94 88 ASP A O 1
ATOM 711 N N . ASN A 1 89 ? -9.983 10.752 20.151 1.00 74.75 89 ASN A N 1
ATOM 712 C CA . ASN A 1 89 ? -11.137 11.638 20.085 1.00 74.75 89 ASN A CA 1
ATOM 713 C C . ASN A 1 89 ? -10.883 12.726 19.040 1.00 74.75 89 ASN A C 1
ATOM 715 O O . ASN A 1 89 ? -10.154 13.687 19.284 1.00 74.75 89 ASN A O 1
ATOM 719 N N . LEU A 1 90 ? -11.527 12.605 17.880 1.00 69.25 90 LEU A N 1
ATOM 720 C CA . LEU A 1 90 ? -11.466 13.607 16.818 1.00 69.25 90 LEU A CA 1
ATOM 721 C C . LEU A 1 90 ? -12.722 14.475 16.884 1.00 69.25 90 LEU A C 1
ATOM 723 O O . LEU A 1 90 ? -13.833 13.993 16.696 1.00 69.25 90 LEU A O 1
ATOM 727 N N . ASN A 1 91 ? -12.551 15.771 17.163 1.00 66.62 91 ASN A N 1
ATOM 728 C CA . ASN A 1 91 ? -13.640 16.756 17.227 1.00 66.62 91 ASN A CA 1
ATOM 729 C C . ASN A 1 91 ? -14.805 16.376 18.172 1.00 66.62 91 ASN A C 1
ATOM 731 O O . ASN A 1 91 ? -15.954 16.723 17.912 1.00 66.62 91 ASN A O 1
ATOM 735 N N . GLY A 1 92 ? -14.513 15.680 19.277 1.00 70.06 92 GLY A N 1
ATOM 736 C CA . GLY A 1 92 ? -15.521 15.238 20.251 1.00 70.06 92 GLY A CA 1
ATOM 737 C C . GLY A 1 92 ? -16.230 13.926 19.892 1.00 70.06 92 GLY A C 1
ATOM 738 O O . GLY A 1 92 ? -17.135 13.513 20.617 1.00 70.06 92 GLY A O 1
ATOM 739 N N . GLU A 1 93 ? -15.820 13.260 18.810 1.00 71.81 93 GLU A N 1
ATOM 740 C CA . GLU A 1 93 ? -16.260 11.911 18.468 1.00 71.81 93 GLU A CA 1
ATOM 741 C C . GLU A 1 93 ? -15.156 10.893 18.739 1.00 71.81 93 GLU A C 1
ATOM 743 O O . GLU A 1 93 ? -14.012 11.056 18.306 1.00 71.81 93 GLU A O 1
ATOM 748 N N . GLU A 1 94 ? -15.521 9.806 19.417 1.00 76.38 94 GLU A N 1
ATOM 749 C CA . GLU A 1 94 ? -14.609 8.689 19.590 1.00 76.38 94 GLU A CA 1
ATOM 750 C C . GLU A 1 94 ? -14.420 7.963 18.258 1.00 76.38 94 GLU A C 1
ATOM 752 O O . GLU A 1 94 ? -15.385 7.509 17.629 1.00 76.38 94 GLU A O 1
ATOM 757 N N . VAL A 1 95 ? -13.160 7.807 17.860 1.00 78.81 95 VAL A N 1
ATOM 758 C CA . VAL A 1 95 ? -12.770 7.146 16.617 1.00 78.81 95 VAL A CA 1
ATOM 759 C C . VAL A 1 95 ? -11.731 6.060 16.864 1.00 78.81 95 VAL A C 1
ATOM 761 O O . VAL A 1 95 ? -10.952 6.108 17.819 1.00 78.81 95 VAL A O 1
ATOM 764 N N . TYR A 1 96 ? -11.711 5.076 15.975 1.00 77.69 96 TYR A N 1
ATOM 765 C CA . TYR A 1 96 ? -10.593 4.166 15.801 1.00 77.69 96 TYR A CA 1
ATOM 766 C C . TYR A 1 96 ? -9.716 4.659 14.658 1.00 77.69 96 TYR A C 1
ATOM 768 O O . TYR A 1 96 ? -10.215 5.026 13.594 1.00 77.69 96 TYR A O 1
ATOM 776 N N . ILE A 1 97 ? -8.406 4.658 14.876 1.00 78.88 97 ILE A N 1
ATOM 777 C CA . ILE A 1 97 ? -7.414 5.018 13.874 1.00 78.88 97 ILE A CA 1
ATOM 778 C C . ILE A 1 97 ? -6.584 3.782 13.580 1.00 78.88 97 ILE A C 1
ATOM 780 O O . ILE A 1 97 ? -5.858 3.279 14.434 1.00 78.88 97 ILE A O 1
ATOM 784 N N . PHE A 1 98 ? -6.660 3.334 12.337 1.00 79.56 98 PHE A N 1
ATOM 785 C CA . PHE A 1 98 ? -5.852 2.247 11.829 1.00 79.56 98 PHE A CA 1
ATOM 786 C C . PHE A 1 98 ? -4.789 2.780 10.883 1.00 79.56 98 PHE A C 1
ATOM 788 O O . PHE A 1 98 ? -5.092 3.519 9.945 1.00 79.56 98 PHE A O 1
ATOM 795 N N . LYS A 1 99 ? -3.536 2.399 11.116 1.00 78.81 99 LYS A N 1
ATOM 796 C CA . LYS A 1 99 ? -2.408 2.735 10.252 1.00 78.81 99 LYS A CA 1
ATOM 797 C C . LYS A 1 99 ? -1.691 1.453 9.873 1.00 78.81 99 LYS A C 1
ATOM 799 O O . LYS A 1 99 ? -1.155 0.802 10.754 1.00 78.81 99 LYS A O 1
ATOM 804 N N . CYS A 1 100 ? -1.610 1.127 8.588 1.00 75.19 100 CYS A N 1
ATOM 805 C CA . CYS A 1 100 ? -0.691 0.092 8.107 1.00 75.19 100 CYS A CA 1
ATOM 806 C C . CYS A 1 100 ? 0.338 0.700 7.183 1.00 75.19 100 CYS A C 1
ATOM 808 O O . CYS A 1 100 ? 0.013 1.547 6.347 1.00 75.19 100 CYS A O 1
ATOM 810 N N . ARG A 1 101 ? 1.569 0.221 7.307 1.00 75.31 101 ARG A N 1
ATOM 811 C CA . ARG A 1 101 ? 2.694 0.635 6.489 1.00 75.31 101 ARG A CA 1
ATOM 812 C C . ARG A 1 101 ? 3.408 -0.585 5.925 1.00 75.31 101 AR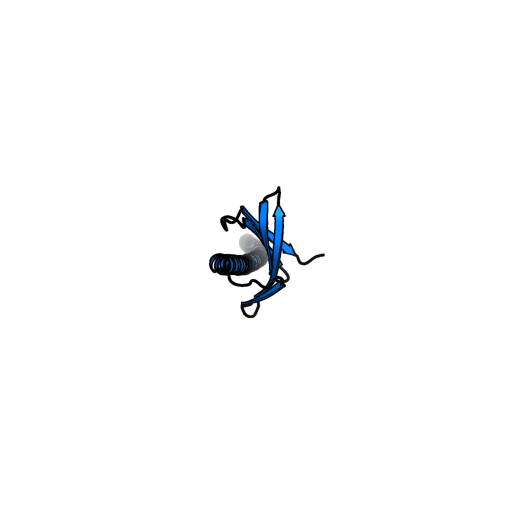G A C 1
ATOM 814 O O . ARG A 1 101 ? 3.779 -1.472 6.684 1.00 75.31 101 ARG A O 1
ATOM 821 N N . ASN A 1 102 ? 3.652 -0.607 4.616 1.00 74.69 102 ASN A N 1
ATOM 822 C CA . ASN A 1 102 ? 4.538 -1.613 4.034 1.00 74.69 102 ASN A CA 1
ATOM 823 C C . ASN A 1 102 ? 6.008 -1.273 4.323 1.00 74.69 102 ASN A C 1
ATOM 825 O O . ASN A 1 102 ? 6.431 -0.127 4.169 1.00 74.69 102 ASN A O 1
ATOM 829 N N . ASN A 1 103 ? 6.796 -2.278 4.700 1.00 67.38 103 ASN A N 1
ATOM 830 C CA . ASN A 1 103 ? 8.221 -2.143 5.003 1.00 67.38 103 ASN A CA 1
ATOM 831 C C . ASN A 1 103 ? 9.130 -2.066 3.754 1.00 67.38 103 ASN A C 1
ATOM 833 O O . ASN A 1 103 ? 10.357 -2.006 3.879 1.00 67.38 103 ASN A O 1
ATOM 837 N N . THR A 1 104 ? 8.560 -2.073 2.549 1.00 65.75 104 THR A N 1
ATOM 838 C CA . THR A 1 104 ? 9.286 -2.005 1.272 1.00 65.75 104 THR A CA 1
ATOM 839 C C . THR A 1 104 ? 9.826 -0.599 0.969 1.00 65.75 104 THR A C 1
ATOM 841 O O . THR A 1 104 ? 9.478 0.394 1.607 1.00 65.75 104 THR A O 1
ATOM 844 N N . LYS A 1 105 ? 10.729 -0.511 -0.022 1.00 61.06 105 LYS A N 1
ATOM 845 C CA . LYS A 1 105 ? 11.334 0.755 -0.480 1.00 61.06 105 LYS A CA 1
ATOM 846 C C . LYS A 1 105 ? 10.269 1.750 -0.972 1.00 61.06 105 LYS A C 1
ATOM 848 O O . LYS A 1 105 ? 10.311 2.918 -0.604 1.00 61.06 105 LYS A O 1
ATOM 853 N N . ASN A 1 106 ? 9.274 1.242 -1.701 1.00 61.81 106 ASN A N 1
ATOM 854 C CA . ASN A 1 106 ? 8.064 1.971 -2.075 1.00 61.81 106 ASN A CA 1
ATOM 855 C C . ASN A 1 106 ? 7.039 1.845 -0.942 1.00 61.81 106 ASN A C 1
ATOM 857 O O . ASN A 1 106 ? 6.131 1.023 -0.983 1.00 61.81 106 ASN A O 1
ATOM 861 N N . CYS A 1 107 ? 7.223 2.640 0.103 1.00 66.25 107 CYS A N 1
ATOM 862 C CA . CYS A 1 107 ? 6.400 2.575 1.295 1.00 66.25 107 CYS A CA 1
ATOM 863 C C . CYS A 1 107 ? 4.979 3.085 0.990 1.00 66.25 107 CYS A C 1
ATOM 865 O O . CYS A 1 107 ? 4.760 4.252 0.642 1.00 66.25 107 CYS A O 1
ATOM 867 N N . CYS A 1 108 ? 3.988 2.203 1.128 1.00 70.88 108 CYS A N 1
ATOM 868 C CA . CYS A 1 108 ? 2.581 2.581 1.130 1.00 70.88 108 CYS A CA 1
ATOM 869 C C . CYS A 1 108 ? 2.085 2.620 2.574 1.00 70.88 108 CYS A C 1
ATOM 871 O O . CYS A 1 108 ? 2.260 1.652 3.315 1.00 70.88 108 CYS A O 1
ATOM 873 N N . GLN A 1 109 ? 1.480 3.740 2.967 1.00 76.69 109 GLN A N 1
ATOM 874 C CA . GLN A 1 109 ? 0.830 3.899 4.257 1.00 76.69 109 GLN A CA 1
ATOM 875 C C . GLN A 1 109 ? -0.655 4.181 4.059 1.00 76.69 109 GLN A C 1
ATOM 877 O O . GLN A 1 109 ? -1.024 5.220 3.507 1.00 76.69 109 GLN A O 1
ATOM 882 N N . LEU A 1 110 ? -1.494 3.289 4.571 1.00 80.94 110 LEU A N 1
ATOM 883 C CA . LEU A 1 110 ? -2.928 3.499 4.710 1.00 80.94 110 LEU A CA 1
ATOM 884 C C . LEU A 1 110 ? -3.206 4.039 6.110 1.00 80.94 110 LEU A C 1
ATOM 886 O O . LEU A 1 110 ? -2.723 3.479 7.088 1.00 80.94 110 LEU A O 1
ATOM 890 N N . THR A 1 111 ? -3.985 5.112 6.199 1.00 83.19 111 THR A N 1
ATOM 891 C CA . THR A 1 111 ? -4.600 5.583 7.443 1.00 83.19 111 THR A CA 1
ATOM 892 C C . THR A 1 111 ? -6.109 5.546 7.269 1.00 83.19 111 THR A C 1
ATOM 894 O O . THR A 1 111 ? -6.629 6.144 6.329 1.00 83.19 111 THR A O 1
ATOM 897 N N . MET A 1 112 ? -6.804 4.843 8.151 1.00 84.50 112 MET A N 1
ATOM 898 C CA . MET A 1 112 ? -8.257 4.750 8.166 1.00 84.50 112 MET A CA 1
ATOM 899 C C . MET A 1 112 ? -8.771 5.260 9.508 1.00 84.50 112 MET A C 1
ATOM 901 O O . MET A 1 112 ? -8.232 4.900 10.553 1.00 84.50 112 MET A O 1
ATOM 905 N N . VAL A 1 113 ? -9.793 6.108 9.467 1.00 85.25 113 VAL A N 1
ATOM 906 C CA . VAL A 1 113 ? -10.477 6.644 10.644 1.00 85.25 113 VAL A CA 1
ATOM 907 C C . VAL A 1 113 ? -11.900 6.104 10.636 1.00 85.25 113 VAL A C 1
ATOM 909 O O . VAL A 1 113 ? -12.638 6.324 9.678 1.00 85.25 113 VAL A O 1
ATOM 912 N N . ILE A 1 114 ? -12.279 5.384 11.686 1.00 84.31 114 ILE A N 1
ATOM 913 C CA . ILE A 1 114 ? -13.570 4.703 11.814 1.00 84.31 114 ILE A CA 1
ATOM 914 C C . ILE A 1 114 ? -14.307 5.295 13.014 1.00 84.31 114 ILE A C 1
ATOM 916 O O . ILE A 1 114 ? -13.728 5.436 14.087 1.00 84.31 114 ILE A O 1
ATOM 920 N N . ASN A 1 115 ? -15.581 5.640 12.861 1.00 82.50 115 ASN A N 1
ATOM 921 C CA . ASN A 1 115 ? -16.394 6.125 13.974 1.00 82.50 115 ASN A CA 1
ATOM 922 C C . ASN A 1 115 ? -16.762 4.962 14.907 1.00 82.50 115 ASN A C 1
ATOM 924 O O . ASN A 1 115 ? -17.298 3.955 14.446 1.00 82.50 115 ASN A O 1
ATOM 928 N N . LYS A 1 116 ? -16.556 5.099 16.220 1.00 82.25 116 LYS A N 1
ATOM 929 C CA . LYS A 1 116 ? -16.865 4.006 17.157 1.00 82.25 116 LYS A CA 1
ATOM 930 C C . LYS A 1 116 ? -18.357 3.702 17.299 1.00 82.25 116 LYS A C 1
ATOM 932 O O . LYS A 1 116 ? -18.716 2.576 17.614 1.00 82.25 116 LYS A O 1
ATOM 937 N N . LYS A 1 117 ? -19.241 4.684 17.090 1.00 79.56 117 LYS A N 1
ATOM 938 C CA . LYS A 1 117 ? -20.686 4.523 17.334 1.00 79.56 117 LYS A CA 1
ATOM 939 C C . LYS A 1 117 ? -21.395 3.731 16.244 1.00 79.56 117 LYS A C 1
ATOM 941 O O . LYS A 1 117 ? -22.387 3.071 16.523 1.00 79.56 117 LYS A O 1
ATOM 946 N N . ASN A 1 118 ? -20.953 3.875 14.998 1.00 81.50 118 ASN A N 1
ATOM 947 C CA . ASN A 1 118 ? -21.628 3.282 13.841 1.00 81.50 118 ASN A CA 1
ATOM 948 C C . ASN A 1 118 ? -20.699 2.435 12.963 1.00 81.50 118 ASN A C 1
ATOM 950 O O . ASN A 1 118 ? -21.147 1.966 11.920 1.00 81.50 118 ASN A O 1
ATOM 954 N N . LEU A 1 119 ? -19.427 2.292 13.358 1.00 79.94 119 LEU A N 1
ATOM 955 C CA . LEU A 1 119 ? -18.373 1.572 12.642 1.00 79.94 119 LEU A CA 1
ATOM 956 C C . LEU A 1 119 ? -18.194 2.010 11.180 1.00 79.94 119 LEU A C 1
ATOM 958 O O . LEU A 1 119 ? -17.589 1.308 10.380 1.00 79.94 119 LEU A O 1
ATOM 962 N N . LYS A 1 120 ? -18.669 3.202 10.802 1.00 81.00 120 LYS A N 1
ATOM 963 C CA . LYS A 1 120 ? -18.468 3.725 9.450 1.00 81.00 120 LYS A CA 1
ATOM 964 C C . LYS A 1 120 ? -17.082 4.332 9.318 1.00 81.00 120 LYS A C 1
ATOM 966 O O . LYS A 1 120 ? -16.615 5.059 10.196 1.00 81.00 120 LYS A O 1
ATOM 971 N N . ILE A 1 121 ? -16.460 4.084 8.170 1.00 81.94 121 ILE A N 1
ATOM 972 C CA . ILE A 1 121 ? -15.223 4.747 7.764 1.00 81.94 121 ILE A CA 1
ATOM 973 C C . ILE A 1 121 ? -15.540 6.231 7.533 1.00 81.94 121 ILE A C 1
ATOM 975 O O . ILE A 1 121 ? -16.309 6.570 6.634 1.00 81.94 121 ILE A O 1
ATOM 979 N N . ILE A 1 122 ? -14.970 7.101 8.366 1.00 83.62 122 ILE A N 1
ATOM 980 C CA . ILE A 1 122 ? -15.085 8.562 8.261 1.00 83.62 122 ILE A CA 1
ATOM 981 C C . ILE A 1 122 ? -14.103 9.076 7.213 1.00 83.62 122 ILE A C 1
ATOM 983 O O . ILE A 1 122 ? -14.468 9.869 6.348 1.00 83.62 122 ILE A O 1
ATOM 987 N N . ASP A 1 123 ? -12.852 8.625 7.305 1.00 83.00 123 ASP A N 1
ATOM 988 C CA . ASP A 1 123 ? -11.784 9.035 6.403 1.00 83.00 123 ASP A CA 1
ATOM 989 C C . ASP A 1 123 ? -10.868 7.857 6.077 1.00 83.00 123 ASP A C 1
ATOM 991 O O . ASP A 1 123 ? -10.626 6.964 6.895 1.00 83.00 123 ASP A O 1
ATOM 995 N N . LYS A 1 124 ? -10.349 7.869 4.854 1.00 83.38 124 LYS A N 1
ATOM 996 C CA . LYS A 1 124 ? -9.414 6.875 4.348 1.00 83.38 124 LYS A CA 1
ATOM 997 C C . LYS A 1 124 ? -8.381 7.581 3.490 1.00 83.38 124 LYS A C 1
ATOM 999 O O . LYS A 1 124 ? -8.650 7.992 2.363 1.00 83.38 124 LYS A O 1
ATOM 1004 N N . LYS A 1 125 ? -7.160 7.654 4.006 1.00 83.62 125 LYS A N 1
ATOM 1005 C CA . LYS A 1 125 ? -6.033 8.280 3.328 1.00 83.62 125 LYS A CA 1
ATOM 1006 C C . LYS A 1 125 ? -4.985 7.241 2.973 1.00 83.62 125 LYS A C 1
ATOM 1008 O O . LYS A 1 125 ? -4.423 6.584 3.846 1.00 83.62 125 LYS A O 1
ATOM 1013 N N . ILE A 1 126 ? -4.687 7.137 1.683 1.00 79.38 126 ILE A N 1
ATOM 1014 C CA . ILE A 1 126 ? -3.566 6.344 1.181 1.00 79.38 126 ILE A CA 1
ATOM 1015 C C . ILE A 1 126 ? -2.448 7.308 0.817 1.00 79.38 126 ILE A C 1
ATOM 1017 O O . ILE A 1 126 ? -2.590 8.167 -0.051 1.00 79.38 126 ILE A O 1
ATOM 1021 N N . THR A 1 127 ? -1.323 7.154 1.496 1.00 77.50 127 THR A N 1
ATOM 1022 C CA . THR A 1 127 ? -0.102 7.918 1.261 1.00 77.50 127 THR A CA 1
ATOM 1023 C C . THR A 1 127 ? 0.946 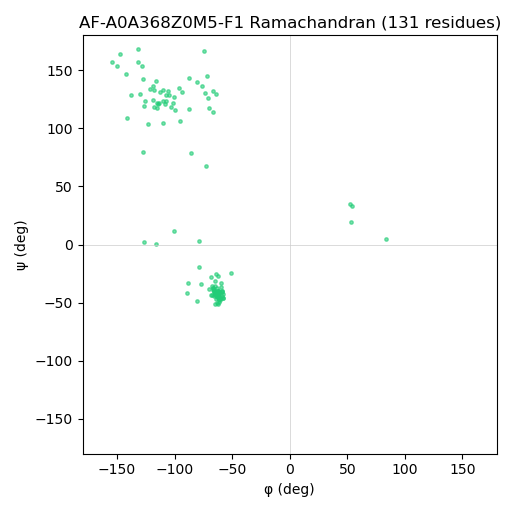7.003 0.661 1.00 77.50 127 THR A C 1
ATOM 1025 O O . THR A 1 127 ? 1.165 5.888 1.131 1.00 77.50 127 THR A O 1
ATOM 1028 N N . ARG A 1 128 ? 1.586 7.479 -0.405 1.00 69.69 128 ARG A N 1
ATOM 1029 C CA . ARG A 1 128 ? 2.708 6.808 -1.058 1.00 69.69 128 ARG A CA 1
ATOM 1030 C C . ARG A 1 128 ? 3.944 7.662 -0.839 1.00 69.69 128 ARG A C 1
ATOM 1032 O O . ARG A 1 128 ? 3.884 8.868 -1.067 1.00 69.69 128 ARG A O 1
ATOM 1039 N N . GLY A 1 129 ? 5.033 7.049 -0.402 1.00 65.19 129 GLY A N 1
ATOM 1040 C CA . GLY A 1 129 ? 6.289 7.751 -0.190 1.00 65.19 129 GLY A CA 1
ATOM 1041 C C . GLY A 1 129 ? 7.485 6.824 -0.311 1.00 65.19 129 GLY A C 1
ATOM 1042 O O . GLY A 1 129 ? 7.373 5.614 -0.130 1.00 65.19 129 GLY A O 1
ATOM 1043 N N . ASP A 1 130 ? 8.640 7.409 -0.606 1.00 54.94 130 ASP A N 1
ATOM 1044 C CA . ASP A 1 130 ? 9.905 6.731 -0.356 1.00 54.94 130 ASP A CA 1
ATOM 1045 C C . ASP A 1 130 ? 10.143 6.697 1.152 1.00 54.94 130 ASP A C 1
ATOM 1047 O O . ASP A 1 130 ? 9.794 7.631 1.882 1.00 54.94 130 ASP A O 1
ATOM 1051 N N . ARG A 1 131 ? 10.754 5.615 1.626 1.00 47.53 131 ARG A N 1
ATOM 1052 C CA . ARG A 1 131 ? 11.178 5.474 3.018 1.00 47.53 131 ARG A CA 1
ATOM 1053 C C . ARG A 1 131 ? 12.400 6.368 3.289 1.00 47.53 131 ARG A C 1
ATOM 1055 O O . ARG A 1 131 ? 13.491 5.862 3.488 1.00 47.53 131 ARG A O 1
ATOM 1062 N N . ASN A 1 132 ? 12.210 7.686 3.244 1.00 36.09 132 ASN A N 1
ATOM 1063 C CA . ASN A 1 132 ? 13.204 8.699 3.591 1.00 36.09 132 ASN A CA 1
ATOM 1064 C C . ASN A 1 132 ? 12.608 9.675 4.616 1.00 36.09 132 ASN A C 1
ATOM 1066 O O . ASN A 1 132 ? 12.164 10.774 4.279 1.00 36.09 132 ASN A O 1
ATOM 1070 N N . VAL A 1 133 ? 12.599 9.219 5.870 1.00 37.75 133 VAL A N 1
ATOM 1071 C CA . VAL A 1 133 ? 13.043 9.993 7.038 1.00 37.75 133 VAL A CA 1
ATOM 1072 C C . VAL A 1 133 ? 14.085 9.131 7.732 1.00 37.75 133 VAL A C 1
ATOM 1074 O O . VAL A 1 133 ? 13.781 7.927 7.909 1.00 37.75 133 VAL A O 1
#

Nearest PDB structures (foldseek):
  1yqf-assembly2_E  TM=5.116E-01  e=6.519E+00  Leishmania major

Sequence (133 aa):
MHRQYGYILIFNMLIISLLGIFIPVLAQNNYINYQLSKNKDISAREIQAAEGGGEYILYLLENDLEIQKNFSLTVDKNISLDCSFDSDNLNGEEVYIFKCRNNTKNCCQLTMVINKKNLKIIDKKITRGDRNV

pLDDT: mean 77.41, std 10.06, range [36.09, 93.25]

Secondary structure (DSSP, 8-state):
-HHHHHHHHHHHHHHHHHHHHHHHHHHHHHHHHHHHHHHHHHHHHHHHHHHHHHHHHHHHHHTT----SEEEEEEETTEEEEEEEEEEEETTEEEEEEEEEE-SSEEEEEEEEEETTT--EEEEEEEEEES--

Mean predicted aligned error: 11.62 Å

Foldseek 3Di:
DPPVVVVVVVVVVVVVVVCVVVVVVVVVVVVVVVVVVVVVVVVVVLVVVVVVVVVVVLVCLVVVHDDDQWDWDDPDPQWIWTKGWDWDQDPNFIWIWIWIWTPDQFIKIWIWIAGNPPRDTPDIDIDTDGPDD

Radius of gyration: 26.96 Å; Cα contacts (8 Å, |Δi|>4): 169; chains: 1; bounding box: 51×30×85 Å